Protein AF-A0A960XVI1-F1 (afdb_monomer)

Nearest PDB structures (foldseek):
  3t53-assembly1_A  TM=6.972E-01  e=8.123E-05  Escherichia coli K-12
  4dnt-assembly1_A  TM=6.996E-01  e=8.123E-05  Escherichia coli K-12
  4dop-assembly1_A  TM=6.952E-01  e=8.123E-05  Escherichia coli K-12
  3k07-assembly1_A  TM=7.022E-01  e=9.930E-05  Escherichia coli K-12
  4dnr-assembly1_A  TM=6.950E-01  e=2.536E-04  Escherichia coli K-12

Foldseek 3Di:
DVVQLVVLQDWDFPAWDQDPNDTHTDTDHSHPPDLVSQQQRFDDADPNDTDGCVNPDDGDDDDDDDPDFDDDPNHGDDDDDDDDDPPDDPVVVVVVVVVVVVVVVVVDDPPDDDDDD

Sequence (117 aa):
MEHSLGSVSENTTGGFLNKDSEEYLIRNIGAVESIADIENSMVAYHLGRPVLVKDIATVKLGPAVKRGDGSINAKDAVILAIHKQPNVNTVVLTERVNEAIAELEESVPEGMRLEKD

Mean predicted aligned error: 14.91 Å

pLDDT: mean 74.28, std 13.62, range [46.56, 90.38]

Structure (mmCIF, N/CA/C/O backbone):
data_AF-A0A960XVI1-F1
#
_entry.id   AF-A0A960XVI1-F1
#
loop_
_atom_site.group_PDB
_atom_site.id
_atom_site.type_symbol
_atom_site.label_atom_id
_atom_site.label_alt_id
_atom_site.label_comp_id
_atom_site.label_asym_id
_atom_site.label_entity_id
_atom_site.label_seq_id
_atom_site.pdbx_PDB_ins_code
_atom_site.Cartn_x
_atom_site.Cartn_y
_atom_site.Cartn_z
_atom_site.occupancy
_atom_site.B_iso_or_equiv
_atom_site.auth_seq_id
_atom_site.auth_comp_id
_atom_site.auth_asym_id
_atom_site.auth_atom_id
_atom_site.pdbx_PDB_model_num
ATOM 1 N N . MET A 1 1 ? 17.409 -11.020 -9.413 1.00 47.38 1 MET A N 1
ATOM 2 C CA . MET A 1 1 ? 16.195 -10.278 -9.816 1.00 47.38 1 MET A CA 1
ATOM 3 C C . MET A 1 1 ? 15.761 -9.299 -8.733 1.00 47.38 1 MET A C 1
ATOM 5 O O . MET A 1 1 ? 15.658 -8.129 -9.056 1.00 47.38 1 MET A O 1
ATOM 9 N N . GLU A 1 2 ? 15.611 -9.707 -7.463 1.00 49.28 2 GLU A N 1
ATOM 10 C CA . GLU A 1 2 ? 15.303 -8.771 -6.352 1.00 49.28 2 GLU A CA 1
ATOM 11 C C . GLU A 1 2 ? 16.257 -7.569 -6.272 1.00 49.28 2 GLU A C 1
ATOM 13 O O . GLU A 1 2 ? 15.810 -6.433 -6.169 1.00 49.28 2 GLU A O 1
ATOM 18 N N . HIS A 1 3 ? 17.567 -7.799 -6.413 1.00 48.03 3 HIS A N 1
ATOM 19 C CA . HIS A 1 3 ? 18.569 -6.730 -6.336 1.00 48.03 3 HIS A CA 1
ATOM 20 C C . HIS A 1 3 ? 18.449 -5.679 -7.461 1.00 48.03 3 HIS A C 1
ATOM 22 O O . HIS A 1 3 ? 18.816 -4.530 -7.264 1.00 48.03 3 HIS A O 1
ATOM 28 N N . SER A 1 4 ? 17.907 -6.057 -8.625 1.00 54.00 4 SER A N 1
ATOM 29 C CA . SER A 1 4 ? 17.735 -5.174 -9.791 1.00 54.00 4 SER A CA 1
ATOM 30 C C . SER A 1 4 ? 16.435 -4.363 -9.733 1.00 54.00 4 SER A C 1
ATOM 32 O O . SER A 1 4 ? 16.352 -3.286 -10.311 1.00 54.00 4 SER A O 1
ATOM 34 N N . LEU A 1 5 ? 15.415 -4.873 -9.033 1.00 56.09 5 LEU A N 1
ATOM 35 C CA . LEU A 1 5 ? 14.138 -4.178 -8.839 1.00 56.09 5 LEU A CA 1
ATOM 36 C C . LEU A 1 5 ? 14.233 -3.118 -7.733 1.00 56.09 5 LEU A C 1
ATOM 38 O O . LEU A 1 5 ? 13.586 -2.080 -7.829 1.00 56.09 5 LEU A O 1
ATOM 42 N N . GLY A 1 6 ? 15.076 -3.342 -6.718 1.00 57.44 6 GLY A N 1
ATOM 43 C CA . GLY A 1 6 ? 15.299 -2.378 -5.636 1.00 57.44 6 GLY A CA 1
ATOM 44 C C . GLY A 1 6 ? 15.845 -1.030 -6.119 1.00 57.44 6 GLY A C 1
ATOM 45 O O . GLY A 1 6 ? 15.364 0.007 -5.677 1.00 57.44 6 GLY A O 1
ATOM 46 N N . SER A 1 7 ? 16.772 -1.034 -7.084 1.00 55.50 7 SER A N 1
ATOM 47 C CA . SER A 1 7 ? 17.383 0.188 -7.639 1.00 55.50 7 SER A CA 1
ATOM 48 C C . SER A 1 7 ? 16.460 0.995 -8.557 1.00 55.50 7 SER A C 1
ATOM 50 O O . SER A 1 7 ? 16.732 2.155 -8.840 1.00 55.50 7 SER A O 1
ATOM 52 N N . VAL A 1 8 ? 15.382 0.385 -9.059 1.00 54.91 8 VAL A N 1
ATOM 53 C CA . VAL A 1 8 ? 14.359 1.080 -9.863 1.00 54.91 8 VAL A CA 1
ATOM 54 C C . VAL A 1 8 ? 13.454 1.913 -8.965 1.00 54.91 8 VAL A C 1
ATOM 56 O O . VAL A 1 8 ? 12.958 2.945 -9.402 1.00 54.91 8 VAL A O 1
ATOM 59 N N . SER A 1 9 ? 13.274 1.475 -7.713 1.00 48.38 9 SER A N 1
ATOM 60 C CA . SER A 1 9 ? 12.425 2.155 -6.740 1.00 48.38 9 SER A CA 1
ATOM 61 C C . SER A 1 9 ? 13.154 3.254 -5.934 1.00 48.38 9 SER A C 1
ATOM 63 O O . SER A 1 9 ? 12.630 3.741 -4.926 1.00 48.38 9 SER A O 1
ATOM 65 N N . GLU A 1 10 ? 14.391 3.601 -6.303 1.00 49.81 10 GLU A N 1
ATOM 66 C CA . GLU A 1 10 ? 15.273 4.435 -5.487 1.00 49.81 10 GLU A CA 1
ATOM 67 C C . GLU A 1 10 ? 15.260 5.892 -5.973 1.00 49.81 10 GLU A C 1
ATOM 69 O O . GLU A 1 10 ? 15.776 6.237 -7.037 1.00 49.81 10 GLU A O 1
ATOM 74 N N . ASN A 1 11 ? 14.655 6.780 -5.180 1.00 46.56 11 ASN A N 1
ATOM 75 C CA . ASN A 1 11 ? 14.715 8.217 -5.429 1.00 46.56 11 ASN A CA 1
ATOM 76 C C . ASN A 1 11 ? 16.125 8.725 -5.102 1.00 46.56 11 ASN A C 1
ATOM 78 O O . ASN A 1 11 ? 16.498 8.810 -3.933 1.00 46.56 11 ASN A O 1
ATOM 82 N N . THR A 1 12 ? 16.894 9.099 -6.124 1.00 53.75 12 THR A N 1
ATOM 83 C CA . THR A 1 12 ? 18.199 9.753 -5.950 1.00 53.75 12 THR A CA 1
ATOM 84 C C . THR A 1 12 ? 18.150 11.221 -6.378 1.00 53.75 12 THR A C 1
ATOM 86 O O . THR A 1 12 ? 17.447 11.606 -7.318 1.00 53.75 12 THR A O 1
ATOM 89 N N . THR A 1 13 ? 18.899 12.075 -5.682 1.00 50.62 13 THR A N 1
ATOM 90 C CA . THR A 1 13 ? 19.115 13.461 -6.111 1.00 50.62 13 THR A CA 1
ATOM 91 C C . THR A 1 13 ? 20.077 13.434 -7.295 1.00 50.62 13 THR A C 1
ATOM 93 O O . THR A 1 13 ? 21.244 13.088 -7.142 1.00 50.62 13 THR A O 1
ATOM 96 N N . GLY A 1 14 ? 19.601 13.811 -8.482 1.00 54.31 14 GLY A N 1
ATOM 97 C CA . GLY A 1 14 ? 20.389 13.857 -9.720 1.00 54.31 14 GLY A CA 1
ATOM 98 C C . GLY A 1 14 ? 21.378 15.028 -9.799 1.00 54.31 14 GLY A C 1
ATOM 99 O O . GLY A 1 14 ? 21.953 15.263 -10.857 1.00 54.31 14 GLY A O 1
ATOM 100 N N . GLY A 1 15 ? 21.576 15.762 -8.700 1.00 58.53 15 GLY A N 1
ATOM 101 C CA . GLY A 1 15 ? 22.428 16.947 -8.634 1.00 58.53 15 GLY A CA 1
ATOM 102 C C . GLY A 1 15 ? 21.765 18.176 -9.255 1.00 58.53 15 GLY A C 1
ATOM 103 O O . GLY A 1 15 ? 20.541 18.304 -9.263 1.00 58.53 15 GLY A O 1
ATOM 104 N N . PHE A 1 16 ? 22.579 19.096 -9.761 1.00 54.41 16 PHE A N 1
ATOM 105 C CA . PHE A 1 16 ? 22.124 20.319 -10.409 1.00 54.41 16 PHE A CA 1
ATOM 106 C C . PHE A 1 16 ? 22.838 20.525 -11.748 1.00 54.41 16 PHE A C 1
ATOM 108 O O . PHE A 1 16 ? 24.028 20.238 -11.882 1.00 54.41 16 PHE A O 1
ATOM 115 N N . LEU A 1 17 ? 22.110 21.025 -12.745 1.00 54.16 17 LEU A N 1
ATOM 116 C CA . LEU A 1 17 ? 22.659 21.458 -14.027 1.00 54.16 17 LEU A CA 1
ATOM 117 C C . LEU A 1 17 ? 22.759 22.980 -14.017 1.00 54.16 17 LEU A C 1
ATOM 119 O O . LEU A 1 17 ? 21.743 23.662 -13.926 1.00 54.16 17 LEU A O 1
ATOM 123 N N . ASN A 1 18 ? 23.976 23.505 -14.128 1.00 47.16 18 ASN A N 1
ATOM 124 C CA . ASN A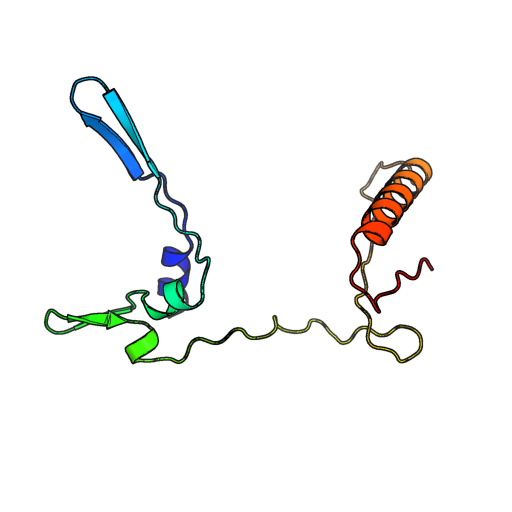 1 18 ? 24.195 24.940 -14.266 1.00 47.16 18 ASN A CA 1
ATOM 125 C C . ASN A 1 18 ? 24.195 25.296 -15.758 1.00 47.16 18 ASN A C 1
ATOM 127 O O . ASN A 1 18 ? 25.095 24.882 -16.496 1.00 47.16 18 ASN A O 1
ATOM 131 N N . LYS A 1 19 ? 23.173 26.024 -16.211 1.00 53.91 19 LYS A N 1
ATOM 132 C CA . LYS A 1 19 ? 23.077 26.518 -17.589 1.00 53.91 19 LYS A CA 1
ATOM 133 C C . LYS A 1 19 ? 22.680 27.989 -17.556 1.00 53.91 19 LYS A C 1
ATOM 135 O O . LYS A 1 19 ? 21.720 28.342 -16.889 1.00 53.91 19 LYS A O 1
ATOM 140 N N . ASP A 1 20 ? 23.442 28.830 -18.253 1.00 68.56 20 ASP A N 1
ATOM 141 C CA . ASP A 1 20 ? 23.177 30.271 -18.383 1.00 68.56 20 ASP A CA 1
ATOM 142 C C . ASP A 1 20 ? 22.986 31.004 -17.031 1.00 68.56 20 ASP A C 1
ATOM 144 O O . ASP A 1 20 ? 22.139 31.879 -16.897 1.00 68.56 20 ASP A O 1
ATOM 148 N N . SER A 1 21 ? 23.795 30.648 -16.021 1.00 67.69 21 SER A N 1
ATOM 149 C CA . SER A 1 21 ? 23.719 31.159 -14.635 1.00 67.69 21 SER A CA 1
ATOM 150 C C . SER A 1 21 ? 22.443 30.802 -13.860 1.00 67.69 21 SER A C 1
ATOM 152 O O . SER A 1 21 ? 22.217 31.346 -12.778 1.00 67.69 21 SER A O 1
ATOM 154 N N . GLU A 1 22 ? 21.654 29.849 -14.352 1.00 51.31 22 GLU A N 1
ATOM 155 C CA . GLU A 1 22 ? 20.530 29.261 -13.630 1.00 51.31 22 GLU A CA 1
ATOM 156 C C . GLU A 1 22 ? 20.845 27.815 -13.222 1.00 51.31 22 GLU A C 1
ATOM 158 O O . GLU A 1 22 ? 21.349 27.003 -14.007 1.00 51.31 22 GLU A O 1
ATOM 163 N N . GLU A 1 23 ? 20.554 27.496 -11.960 1.00 55.62 23 GLU A N 1
ATOM 164 C CA . GLU A 1 23 ? 20.761 26.173 -11.383 1.00 55.62 23 GLU A CA 1
ATOM 165 C C . GLU A 1 23 ? 19.462 25.362 -11.456 1.00 55.62 23 GLU A C 1
ATOM 167 O O . GLU A 1 23 ? 18.479 25.652 -10.773 1.00 55.62 23 GLU A O 1
ATOM 172 N N . TYR A 1 24 ? 19.458 24.329 -12.296 1.00 56.66 24 TYR A N 1
ATOM 173 C CA . TYR A 1 24 ? 18.321 23.431 -12.466 1.00 56.66 24 TYR A CA 1
ATOM 174 C C . TYR A 1 24 ? 18.518 22.184 -11.613 1.00 56.66 24 TYR A C 1
ATOM 176 O O . TYR A 1 24 ? 19.428 21.392 -11.860 1.00 56.66 24 TYR A O 1
ATOM 184 N N . LEU A 1 25 ? 17.651 21.987 -10.623 1.00 53.69 25 LEU A N 1
ATOM 185 C CA . LEU A 1 25 ? 17.695 20.816 -9.754 1.00 53.69 25 LEU A CA 1
ATOM 186 C C . LEU A 1 25 ? 17.197 19.580 -10.516 1.00 53.69 25 LEU A C 1
ATOM 188 O O . LEU A 1 25 ? 16.041 19.519 -10.938 1.00 53.69 25 LEU A O 1
ATOM 192 N N . ILE A 1 26 ? 18.065 18.585 -10.692 1.00 51.19 26 ILE A N 1
ATOM 193 C CA . ILE A 1 26 ? 17.717 17.326 -11.349 1.00 51.19 26 ILE A CA 1
ATOM 194 C C . ILE A 1 26 ? 17.246 16.351 -10.271 1.00 51.19 26 ILE A C 1
ATOM 196 O O . ILE A 1 26 ? 18.004 15.956 -9.385 1.00 51.19 26 ILE A O 1
ATOM 200 N N . ARG A 1 27 ? 15.983 15.930 -10.354 1.00 52.69 27 ARG A N 1
ATOM 201 C CA . ARG A 1 27 ? 15.404 14.899 -9.485 1.00 52.69 27 ARG A CA 1
ATOM 202 C C . ARG A 1 27 ? 15.215 13.612 -10.279 1.00 52.69 27 ARG A C 1
ATOM 204 O O . ARG A 1 27 ? 14.502 13.626 -11.279 1.00 52.69 27 ARG A O 1
ATOM 211 N N . ASN A 1 28 ? 15.816 12.513 -9.825 1.00 48.09 28 ASN A N 1
ATOM 212 C CA . ASN A 1 28 ? 15.497 11.195 -10.359 1.00 48.09 28 ASN A CA 1
ATOM 213 C C . ASN A 1 28 ? 14.200 10.712 -9.691 1.00 48.09 28 ASN A C 1
ATOM 215 O O . ASN A 1 28 ? 14.132 10.633 -8.464 1.00 48.09 28 ASN A O 1
ATOM 219 N N . ILE A 1 29 ? 13.159 10.472 -10.490 1.00 57.88 29 ILE A N 1
ATOM 220 C CA . ILE A 1 29 ? 11.903 9.886 -10.016 1.00 57.88 29 ILE A CA 1
ATOM 221 C C . ILE A 1 29 ? 12.089 8.374 -10.096 1.00 57.88 29 ILE A C 1
ATOM 223 O O . ILE A 1 29 ? 11.964 7.783 -11.163 1.00 57.88 29 ILE A O 1
ATOM 227 N N . GLY A 1 30 ? 12.428 7.772 -8.962 1.00 55.72 30 GLY A N 1
ATOM 228 C CA . GLY A 1 30 ? 12.517 6.328 -8.792 1.00 55.72 30 GLY A CA 1
ATOM 229 C C . GLY A 1 30 ? 11.235 5.745 -8.208 1.00 55.72 30 GLY A C 1
ATOM 230 O O . GLY A 1 30 ? 11.280 4.687 -7.618 1.00 55.72 30 GLY A O 1
ATOM 231 N N . ALA A 1 31 ? 10.086 6.419 -8.257 1.00 58.97 31 ALA A N 1
ATOM 232 C CA . ALA A 1 31 ? 8.839 5.795 -7.826 1.00 58.97 31 ALA A CA 1
ATOM 233 C C . ALA A 1 31 ? 8.258 4.989 -8.991 1.00 58.97 31 ALA A C 1
ATOM 235 O O . ALA A 1 31 ? 7.949 5.542 -10.042 1.00 58.97 31 ALA A O 1
ATOM 236 N N . VAL A 1 32 ? 8.108 3.679 -8.805 1.00 66.19 32 VAL A N 1
ATOM 237 C CA . VAL A 1 32 ? 7.298 2.850 -9.700 1.00 66.19 32 VAL A CA 1
ATOM 238 C C . VAL A 1 32 ? 5.834 3.186 -9.427 1.00 66.19 32 VAL A C 1
ATOM 240 O O . VAL A 1 32 ? 5.300 2.809 -8.384 1.00 66.19 32 VAL A O 1
ATOM 243 N N . GLU A 1 33 ? 5.189 3.903 -10.343 1.00 71.94 33 GLU A N 1
ATOM 244 C CA . GLU A 1 33 ? 3.794 4.341 -10.191 1.00 71.94 33 GLU A CA 1
ATOM 245 C C . GLU A 1 33 ? 2.821 3.430 -10.949 1.00 71.94 33 GLU A C 1
ATOM 247 O O . GLU A 1 33 ? 1.623 3.402 -10.658 1.00 71.94 33 GLU A O 1
ATOM 252 N N . SER A 1 34 ? 3.328 2.643 -11.903 1.00 79.69 34 SER A N 1
ATOM 253 C CA . SER A 1 34 ? 2.512 1.790 -12.758 1.00 79.69 34 SER A CA 1
ATOM 254 C C . SER A 1 34 ? 3.141 0.423 -13.047 1.00 79.69 34 SER A C 1
ATOM 256 O O . SER A 1 34 ? 4.350 0.212 -12.954 1.00 79.69 34 SER A O 1
ATOM 258 N N . ILE A 1 35 ? 2.296 -0.525 -13.468 1.00 81.69 35 ILE A N 1
ATOM 259 C CA . ILE A 1 35 ? 2.741 -1.828 -13.993 1.00 81.69 35 ILE A CA 1
ATOM 260 C C . ILE A 1 35 ? 3.695 -1.635 -15.180 1.00 81.69 35 ILE A C 1
ATOM 262 O O . ILE A 1 35 ? 4.692 -2.348 -15.283 1.00 81.69 35 ILE A O 1
ATOM 266 N N . ALA A 1 36 ? 3.415 -0.652 -16.041 1.00 83.06 36 ALA A N 1
ATOM 267 C CA . ALA A 1 36 ? 4.211 -0.377 -17.229 1.00 83.06 36 ALA A CA 1
ATOM 268 C C . ALA A 1 36 ? 5.653 0.027 -16.879 1.00 83.06 36 ALA A C 1
ATOM 270 O O . ALA A 1 36 ? 6.577 -0.320 -17.617 1.00 83.06 36 ALA A O 1
ATOM 271 N N . ASP A 1 37 ? 5.865 0.702 -15.748 1.00 80.88 37 ASP A N 1
ATOM 272 C CA . ASP A 1 37 ? 7.207 1.084 -15.291 1.00 80.88 37 ASP A CA 1
ATOM 273 C C . ASP A 1 37 ? 8.033 -0.149 -14.909 1.00 80.88 37 ASP A C 1
ATOM 275 O O . ASP A 1 37 ? 9.213 -0.247 -15.245 1.00 80.88 37 ASP A O 1
ATOM 279 N N . ILE A 1 38 ? 7.395 -1.142 -14.280 1.00 81.62 38 ILE A N 1
ATOM 280 C CA . ILE A 1 38 ? 8.034 -2.427 -13.968 1.00 81.62 38 ILE A CA 1
ATOM 281 C C . ILE A 1 38 ? 8.304 -3.205 -15.255 1.00 81.62 38 ILE A C 1
ATOM 283 O O . ILE A 1 38 ? 9.406 -3.709 -15.446 1.00 81.62 38 ILE A O 1
ATOM 287 N N . GLU A 1 39 ? 7.322 -3.297 -16.153 1.00 84.62 39 GLU A N 1
ATOM 288 C CA . GLU A 1 39 ? 7.434 -4.043 -17.413 1.00 84.62 39 GLU A CA 1
ATOM 289 C C . GLU A 1 39 ? 8.561 -3.528 -18.313 1.00 84.62 39 GLU A C 1
ATOM 291 O O . GLU A 1 39 ? 9.257 -4.323 -18.953 1.00 84.62 39 GLU A O 1
ATOM 296 N N . ASN A 1 40 ? 8.747 -2.208 -18.352 1.00 84.94 40 ASN A N 1
ATOM 297 C CA . ASN A 1 40 ? 9.790 -1.549 -19.135 1.00 84.94 40 ASN A CA 1
ATOM 298 C C . ASN A 1 40 ? 11.100 -1.355 -18.360 1.00 84.94 40 ASN A C 1
ATOM 300 O O . ASN A 1 40 ? 12.030 -0.736 -18.879 1.00 84.94 40 ASN A O 1
ATOM 304 N N . SER A 1 41 ? 11.204 -1.903 -17.150 1.00 81.31 41 SER A N 1
ATOM 305 C CA . SER A 1 41 ? 12.448 -1.886 -16.394 1.00 81.31 41 SER A CA 1
ATOM 306 C C . SER A 1 41 ? 13.500 -2.788 -17.046 1.00 81.31 41 SER A C 1
ATOM 308 O O . SER A 1 41 ? 13.207 -3.901 -17.493 1.00 81.31 41 SER A O 1
ATOM 310 N N . MET A 1 42 ? 14.738 -2.299 -17.121 1.00 80.19 42 MET A N 1
ATOM 311 C CA . MET A 1 42 ? 15.854 -3.018 -17.731 1.00 80.19 42 MET A CA 1
ATOM 312 C C . MET A 1 42 ? 16.453 -4.025 -16.748 1.00 80.19 42 MET A C 1
ATOM 314 O O . MET A 1 42 ? 16.863 -3.671 -15.646 1.00 80.19 42 MET A O 1
ATOM 318 N N . VAL A 1 43 ? 16.567 -5.278 -17.183 1.00 80.69 43 VAL A N 1
ATOM 319 C CA . VAL A 1 43 ? 17.152 -6.369 -16.389 1.00 80.69 43 VAL A CA 1
ATOM 320 C C . VAL A 1 43 ? 18.614 -6.595 -16.759 1.00 80.69 43 VAL A C 1
ATOM 322 O O . VAL A 1 43 ? 19.448 -6.842 -15.889 1.00 80.69 43 VAL A O 1
ATOM 325 N N . ALA A 1 44 ? 18.934 -6.531 -18.052 1.00 76.44 44 ALA A N 1
ATOM 326 C CA . ALA A 1 44 ? 20.280 -6.761 -18.563 1.00 76.44 44 ALA A CA 1
ATOM 327 C C . ALA A 1 44 ? 20.457 -6.150 -19.956 1.00 76.44 44 ALA A C 1
ATOM 329 O O . ALA A 1 44 ? 19.489 -5.810 -20.634 1.00 76.44 44 ALA A O 1
ATOM 330 N N . TYR A 1 45 ? 21.704 -6.069 -20.412 1.00 80.56 45 TYR A N 1
ATOM 331 C CA . TYR A 1 45 ? 22.041 -5.738 -21.792 1.00 80.56 45 TYR A CA 1
ATOM 332 C C . TYR A 1 45 ? 22.607 -6.985 -22.471 1.00 80.56 45 TYR A C 1
ATOM 334 O O . TYR A 1 45 ? 23.581 -7.565 -21.988 1.00 80.56 45 TYR A O 1
ATOM 342 N N . HIS A 1 46 ? 22.008 -7.411 -23.581 1.00 78.75 46 HIS A N 1
ATOM 343 C CA . HIS A 1 46 ? 22.458 -8.578 -24.335 1.00 78.75 46 HIS A C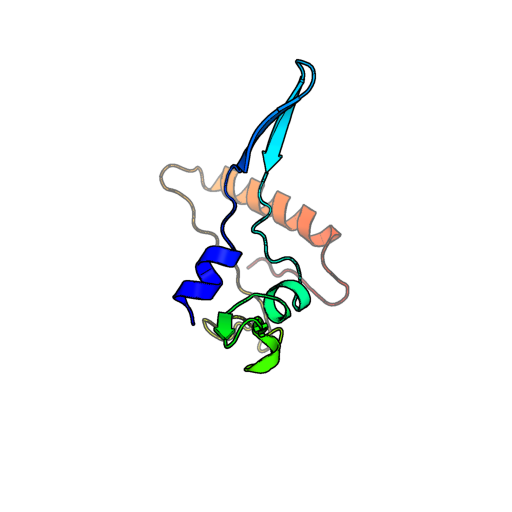A 1
ATOM 344 C C . HIS A 1 46 ? 22.651 -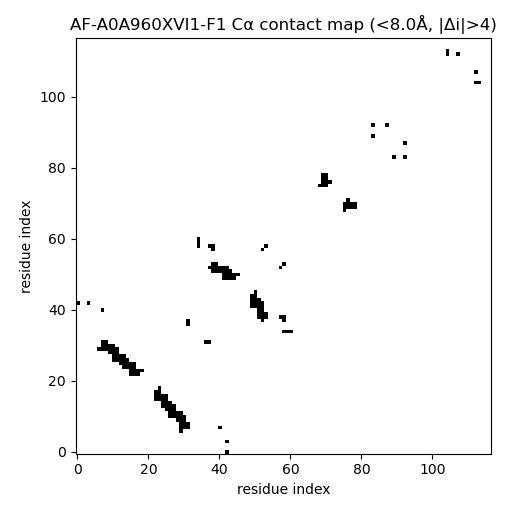8.213 -25.807 1.00 78.75 46 HIS A C 1
ATOM 346 O O . HIS A 1 46 ? 21.718 -7.779 -26.475 1.00 78.75 46 HIS A O 1
ATOM 352 N N . LEU A 1 47 ? 23.877 -8.377 -26.316 1.00 78.06 47 LEU A N 1
ATOM 353 C CA . LEU A 1 47 ? 24.229 -8.142 -27.726 1.00 78.06 47 LEU A CA 1
ATOM 354 C C . LEU A 1 47 ? 23.769 -6.773 -28.269 1.00 78.06 47 LEU A C 1
ATOM 356 O O . LEU A 1 47 ? 23.250 -6.668 -29.378 1.00 78.06 47 LEU A O 1
ATOM 360 N N . GLY A 1 48 ? 23.936 -5.714 -27.475 1.00 82.75 48 GLY A N 1
ATOM 361 C CA . GLY A 1 48 ? 23.550 -4.361 -27.883 1.00 82.75 48 GLY A CA 1
ATOM 362 C C . GLY A 1 48 ? 22.052 -4.058 -27.763 1.00 82.75 48 GLY A C 1
ATOM 363 O O . GLY A 1 48 ? 21.620 -2.991 -28.189 1.00 82.75 48 GLY A O 1
ATOM 364 N N . ARG A 1 49 ? 21.253 -4.976 -27.206 1.00 82.00 49 ARG A N 1
ATOM 365 C CA . ARG A 1 49 ? 19.820 -4.788 -26.968 1.00 82.00 49 ARG A CA 1
ATOM 366 C C . ARG A 1 49 ? 19.513 -4.854 -25.470 1.00 82.00 49 ARG A C 1
ATOM 368 O O . ARG A 1 49 ? 19.978 -5.783 -24.803 1.00 82.00 49 ARG A O 1
ATOM 375 N N . PRO A 1 50 ? 18.739 -3.901 -24.928 1.00 83.69 50 PRO A N 1
ATOM 376 C CA . PRO A 1 50 ? 18.242 -4.013 -23.566 1.00 83.69 50 PRO A CA 1
ATOM 377 C C . PRO A 1 50 ? 17.228 -5.157 -23.477 1.00 83.69 50 PRO A C 1
ATOM 379 O O . PRO A 1 50 ? 16.371 -5.295 -24.347 1.00 83.69 50 PRO A O 1
ATOM 382 N N . VAL A 1 51 ? 17.344 -5.961 -22.424 1.00 83.25 51 VAL A N 1
ATOM 383 C CA . VAL A 1 51 ? 16.367 -6.980 -22.033 1.00 83.25 51 VAL A CA 1
ATOM 384 C C . VAL A 1 51 ? 15.516 -6.388 -20.919 1.00 83.25 51 VAL A C 1
ATOM 386 O O . VAL A 1 51 ? 16.051 -5.979 -19.882 1.00 83.25 51 VAL A O 1
ATOM 389 N N . LEU A 1 52 ? 14.209 -6.322 -21.145 1.00 86.50 52 LEU A N 1
ATOM 390 C CA . LEU A 1 52 ? 13.233 -5.731 -20.234 1.00 86.50 52 LEU A CA 1
ATOM 391 C C . LEU A 1 52 ? 12.541 -6.812 -19.395 1.00 86.50 52 LEU A C 1
ATOM 393 O O . LEU A 1 52 ? 12.521 -7.984 -19.773 1.00 86.50 52 LEU A O 1
ATOM 397 N N . VAL A 1 53 ? 11.937 -6.435 -18.265 1.00 85.88 53 VAL A N 1
ATOM 398 C CA . VAL A 1 53 ? 11.185 -7.381 -17.415 1.00 85.88 53 VAL A CA 1
ATOM 399 C C . VAL A 1 53 ? 10.088 -8.086 -18.214 1.00 85.88 53 VAL A C 1
ATOM 401 O O . VAL A 1 53 ? 9.953 -9.303 -18.105 1.00 85.88 53 VAL A O 1
ATOM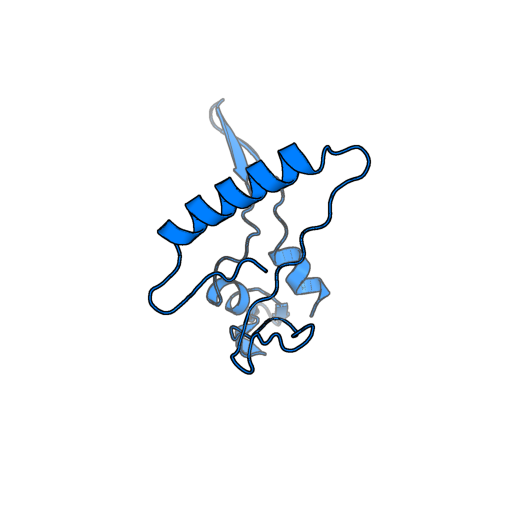 404 N N . LYS A 1 54 ? 9.359 -7.361 -19.073 1.00 87.88 54 LYS A N 1
ATOM 405 C CA . LYS A 1 54 ? 8.306 -7.938 -19.930 1.00 87.88 54 LYS A CA 1
ATOM 406 C C . LYS A 1 54 ? 8.799 -9.002 -20.915 1.00 87.88 54 LYS A C 1
ATOM 408 O O . LYS A 1 54 ? 8.006 -9.830 -21.352 1.00 87.88 54 LYS A O 1
ATOM 413 N N . ASP A 1 55 ? 10.088 -8.991 -21.259 1.00 85.25 55 ASP A N 1
ATOM 414 C CA . ASP A 1 55 ? 10.666 -9.973 -22.181 1.00 85.25 55 ASP A CA 1
ATOM 415 C C . ASP A 1 55 ? 10.867 -11.338 -21.500 1.00 85.25 55 ASP A C 1
ATOM 417 O O . ASP A 1 55 ? 11.021 -12.352 -22.181 1.00 85.25 55 ASP A O 1
ATOM 421 N N . ILE A 1 56 ? 10.872 -11.379 -20.159 1.00 85.00 56 ILE A N 1
ATOM 422 C CA . ILE A 1 56 ? 11.196 -12.578 -19.368 1.00 85.00 56 ILE A CA 1
ATOM 423 C C . ILE A 1 56 ? 10.176 -12.911 -18.267 1.00 85.00 56 ILE A C 1
ATOM 425 O O . ILE A 1 56 ? 10.278 -13.970 -17.648 1.00 85.00 56 ILE A O 1
ATOM 429 N N . ALA A 1 57 ? 9.212 -12.032 -17.991 1.00 83.88 57 ALA A N 1
ATOM 430 C CA . ALA A 1 57 ? 8.240 -12.190 -16.916 1.00 83.88 57 ALA A CA 1
ATOM 431 C C . ALA A 1 57 ? 6.912 -11.490 -17.236 1.00 83.88 57 ALA A C 1
ATOM 433 O O . ALA A 1 57 ? 6.849 -10.537 -18.007 1.00 83.88 57 ALA A O 1
ATOM 434 N N . THR A 1 58 ? 5.834 -11.947 -16.594 1.00 86.38 58 THR A N 1
ATOM 435 C CA . THR A 1 58 ? 4.536 -11.262 -16.614 1.00 86.38 58 THR A CA 1
ATOM 436 C C . THR A 1 58 ? 4.358 -10.475 -15.324 1.00 86.38 58 THR A C 1
ATOM 438 O O . THR A 1 58 ? 4.368 -11.062 -14.241 1.00 86.38 58 THR A O 1
ATOM 441 N N . VAL A 1 59 ? 4.152 -9.164 -15.433 1.00 83.44 59 VAL A N 1
ATOM 442 C CA . VAL A 1 59 ? 3.877 -8.304 -14.279 1.00 83.44 59 VAL A CA 1
ATOM 443 C C . VAL A 1 59 ? 2.372 -8.277 -14.031 1.00 83.44 59 VAL A C 1
ATOM 445 O O . VAL A 1 59 ? 1.578 -8.066 -14.944 1.00 83.44 59 VAL A O 1
ATOM 448 N N . LYS A 1 60 ? 1.959 -8.532 -12.790 1.00 82.38 60 LYS A N 1
ATOM 449 C CA . LYS A 1 60 ? 0.553 -8.481 -12.379 1.00 82.38 60 LYS A CA 1
ATOM 450 C C . LYS A 1 60 ? 0.446 -7.815 -11.018 1.00 82.38 60 LYS A C 1
ATOM 452 O O . LYS A 1 60 ? 1.287 -8.044 -10.152 1.00 82.38 60 LYS A O 1
ATOM 457 N N . LEU A 1 61 ? -0.627 -7.055 -10.819 1.00 79.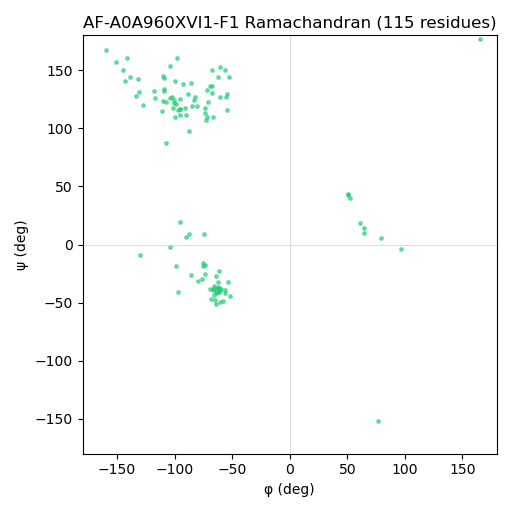88 61 LEU A N 1
ATOM 458 C CA . LEU A 1 61 ? -1.052 -6.649 -9.484 1.00 79.88 61 LEU A CA 1
ATOM 459 C C . LEU A 1 61 ? -1.508 -7.898 -8.727 1.00 79.88 61 LEU A C 1
ATOM 461 O O . LEU A 1 61 ? -2.521 -8.512 -9.064 1.00 79.88 61 LEU A O 1
ATOM 465 N N . GLY A 1 62 ? -0.710 -8.296 -7.743 1.00 74.75 62 GLY A N 1
ATOM 466 C CA . GLY A 1 62 ? -1.037 -9.364 -6.809 1.00 74.75 62 GLY A CA 1
ATOM 467 C C . GLY A 1 62 ? -1.447 -8.789 -5.454 1.00 74.75 62 GLY A C 1
ATOM 468 O O . GLY A 1 62 ? -1.002 -7.695 -5.097 1.00 74.75 62 GLY A O 1
ATOM 469 N N . PRO A 1 63 ? -2.270 -9.508 -4.673 1.00 69.31 63 PRO A N 1
ATOM 470 C CA . PRO A 1 63 ? -2.496 -9.137 -3.286 1.00 69.31 63 PRO A CA 1
ATOM 471 C C . PRO A 1 63 ? -1.174 -9.218 -2.514 1.00 69.31 63 PRO A C 1
ATOM 473 O O . PRO A 1 63 ? -0.359 -10.115 -2.748 1.00 69.31 63 PRO A O 1
ATOM 476 N N . ALA A 1 64 ? -0.977 -8.305 -1.563 1.00 68.69 64 ALA A N 1
ATOM 477 C CA . ALA A 1 64 ? 0.087 -8.460 -0.580 1.00 68.69 64 ALA A CA 1
ATOM 478 C C . ALA A 1 64 ? -0.082 -9.799 0.154 1.00 68.69 64 ALA A C 1
ATOM 480 O O . ALA A 1 64 ? -1.203 -10.291 0.323 1.00 68.69 64 ALA A O 1
ATOM 481 N N . VAL A 1 65 ? 1.030 -10.387 0.602 1.00 65.44 65 VAL A N 1
ATOM 482 C CA . VAL A 1 65 ? 0.997 -11.626 1.386 1.00 65.44 65 VAL A CA 1
ATOM 483 C C . VAL A 1 65 ? 0.071 -11.418 2.587 1.00 65.44 65 VAL A C 1
ATOM 485 O O . VAL A 1 65 ? 0.333 -10.571 3.445 1.00 65.44 65 VAL A O 1
ATOM 488 N N . LYS A 1 66 ? -1.039 -12.165 2.629 1.00 61.84 66 LYS A N 1
ATOM 489 C CA . LYS A 1 66 ? -2.007 -12.084 3.725 1.00 61.84 66 LYS A CA 1
ATOM 490 C C . LYS A 1 66 ? -1.304 -12.450 5.033 1.00 61.84 66 LYS A C 1
ATOM 492 O O . LYS A 1 66 ? -0.710 -13.519 5.133 1.00 61.84 66 LYS A O 1
ATOM 497 N N . ARG A 1 67 ? -1.409 -11.590 6.052 1.00 65.12 67 ARG A N 1
ATOM 498 C CA . ARG A 1 67 ? -0.983 -11.936 7.424 1.00 65.12 67 ARG A CA 1
ATOM 499 C C . ARG A 1 67 ? -1.973 -12.872 8.134 1.00 65.12 67 ARG A C 1
ATOM 501 O O . ARG A 1 67 ? -1.610 -13.485 9.129 1.00 65.12 67 ARG A O 1
ATOM 508 N N . GLY A 1 68 ? -3.191 -12.987 7.611 1.00 70.25 68 GLY A N 1
ATOM 509 C CA . GLY A 1 68 ? -4.287 -13.816 8.107 1.00 70.25 68 GLY A CA 1
ATOM 510 C C . GLY A 1 68 ? -5.600 -13.381 7.455 1.00 70.25 68 GLY A C 1
ATOM 511 O O . GLY A 1 68 ? -5.611 -12.406 6.697 1.00 70.25 68 GLY A O 1
ATOM 512 N N . ASP A 1 69 ? -6.688 -14.088 7.749 1.00 75.12 69 ASP A N 1
ATOM 513 C CA . ASP A 1 69 ? -8.039 -13.639 7.408 1.00 75.12 69 ASP A CA 1
ATOM 514 C C . ASP A 1 69 ? -8.634 -12.862 8.593 1.00 75.12 69 ASP A C 1
ATOM 516 O O . ASP A 1 69 ? -8.439 -13.224 9.755 1.00 75.12 69 ASP A O 1
ATOM 520 N N . GLY A 1 70 ? -9.319 -11.759 8.293 1.00 78.62 70 GLY A N 1
ATOM 521 C CA . GLY A 1 70 ? -10.050 -10.956 9.267 1.00 78.62 70 GLY A CA 1
ATOM 522 C C . GLY A 1 70 ? -11.544 -11.119 9.040 1.00 78.62 70 GLY A C 1
ATOM 523 O O . GLY A 1 70 ? -12.015 -11.018 7.908 1.00 78.62 70 GLY A O 1
ATOM 524 N N . SER A 1 71 ? -12.295 -11.376 10.108 1.00 80.44 71 SER A N 1
ATOM 525 C CA . SER A 1 71 ? -13.752 -11.446 10.030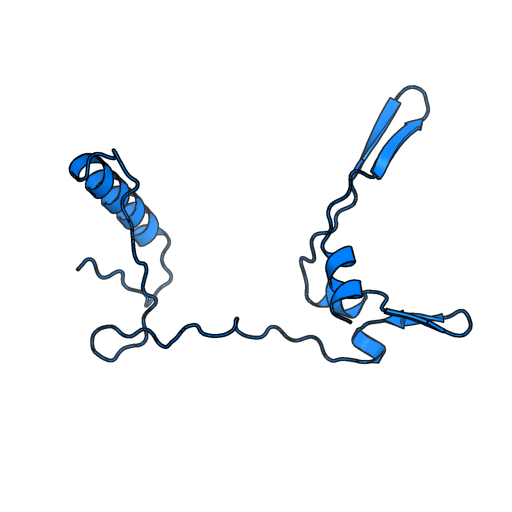 1.00 80.44 71 SER A CA 1
ATOM 526 C C . SER A 1 71 ? -14.408 -10.875 11.275 1.00 80.44 71 SER A C 1
ATOM 528 O O . SER A 1 71 ? -13.960 -11.163 12.386 1.00 80.44 71 SER A O 1
ATOM 530 N N . ILE A 1 72 ? -15.509 -10.152 11.087 1.00 79.75 72 ILE A N 1
ATOM 531 C CA . ILE A 1 72 ? -16.429 -9.738 12.152 1.00 79.75 72 ILE A CA 1
ATOM 532 C C . ILE A 1 72 ? -17.771 -10.404 11.859 1.00 79.75 72 ILE A C 1
ATOM 534 O O . ILE A 1 72 ? -18.293 -10.296 10.751 1.00 79.75 72 ILE A O 1
ATOM 538 N N . ASN A 1 73 ? -18.329 -11.130 12.832 1.00 81.81 73 ASN A N 1
ATOM 539 C CA . ASN A 1 73 ? -19.607 -11.843 12.684 1.00 81.81 73 ASN A CA 1
ATOM 540 C C . ASN A 1 73 ? -19.684 -12.731 11.421 1.00 81.81 73 ASN A C 1
ATOM 542 O O . ASN A 1 73 ? -20.690 -12.732 10.713 1.00 81.81 73 ASN A O 1
ATOM 546 N N . ALA A 1 74 ? -18.603 -13.471 11.137 1.00 82.75 74 ALA A N 1
ATOM 547 C CA . ALA A 1 74 ? -18.451 -14.349 9.969 1.00 82.75 74 ALA A CA 1
ATOM 548 C C . ALA A 1 74 ? -18.535 -13.645 8.596 1.00 82.75 74 ALA A C 1
ATOM 550 O O . ALA A 1 74 ? -18.743 -14.303 7.577 1.00 82.75 74 ALA A O 1
ATOM 551 N N . LYS A 1 75 ? -18.354 -12.320 8.560 1.00 80.44 75 LYS A N 1
ATOM 552 C CA . LYS A 1 75 ? -18.205 -11.532 7.332 1.00 80.44 75 LYS A CA 1
ATOM 553 C C . LYS A 1 75 ? -16.774 -11.034 7.206 1.00 80.44 75 LYS A C 1
ATOM 555 O O . LYS A 1 75 ? -16.171 -10.671 8.216 1.00 80.44 75 LYS A O 1
ATOM 560 N N . ASP A 1 76 ? -16.266 -10.999 5.978 1.00 81.25 76 ASP A N 1
ATOM 561 C CA . ASP A 1 76 ? -14.931 -10.487 5.669 1.00 81.25 76 ASP A CA 1
ATOM 562 C C . ASP A 1 76 ? -14.763 -9.064 6.212 1.00 81.25 76 ASP A C 1
ATOM 564 O O . ASP A 1 76 ? -15.611 -8.195 5.992 1.00 81.25 76 ASP A O 1
ATOM 568 N N . ALA A 1 77 ? -13.673 -8.834 6.941 1.00 81.25 77 ALA A N 1
ATOM 569 C CA . ALA A 1 77 ? -13.405 -7.563 7.596 1.00 81.25 77 ALA A CA 1
ATOM 570 C C . ALA A 1 77 ? -11.909 -7.234 7.601 1.00 81.25 77 ALA A C 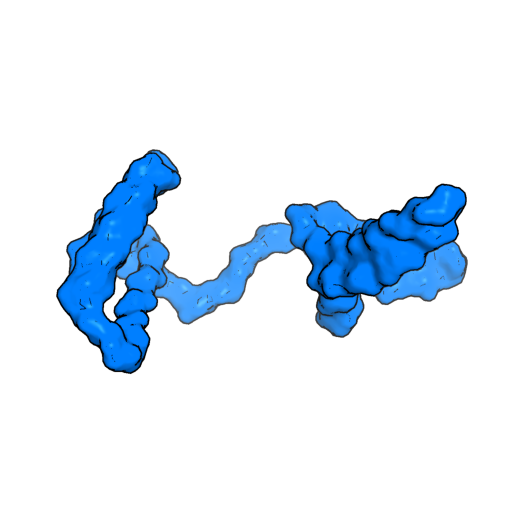1
ATOM 572 O O . ALA A 1 77 ? -11.044 -8.109 7.677 1.00 81.25 77 ALA A O 1
ATOM 573 N N . VAL A 1 78 ? -11.605 -5.938 7.582 1.00 81.81 78 VAL A N 1
ATOM 574 C CA . VAL A 1 78 ? -10.259 -5.421 7.839 1.00 81.81 78 VAL A CA 1
ATOM 575 C C . VAL A 1 78 ? -10.177 -5.044 9.314 1.00 81.81 78 VAL A C 1
ATOM 577 O O . VAL A 1 78 ? -10.998 -4.274 9.800 1.00 81.81 78 VAL A O 1
ATOM 580 N N . ILE A 1 79 ? -9.189 -5.588 10.028 1.00 81.75 79 ILE A N 1
ATOM 581 C CA . ILE A 1 79 ? -8.996 -5.339 11.462 1.00 81.75 79 ILE A CA 1
ATOM 582 C C . ILE A 1 79 ? -7.888 -4.302 11.644 1.00 81.75 79 ILE A C 1
ATOM 584 O O . ILE A 1 79 ? -6.761 -4.506 11.187 1.00 81.75 79 ILE A O 1
ATOM 588 N N . LEU A 1 80 ? -8.195 -3.216 12.355 1.00 82.12 80 LEU A N 1
ATOM 589 C CA . LEU A 1 80 ? -7.228 -2.197 12.753 1.00 82.12 80 LEU A CA 1
ATOM 590 C C . LEU A 1 80 ? -7.022 -2.247 14.271 1.00 82.12 80 LEU A C 1
ATOM 592 O O . LEU A 1 80 ? -7.931 -1.949 15.036 1.00 82.12 80 LEU A O 1
ATOM 596 N N . ALA A 1 81 ? -5.815 -2.606 14.709 1.00 82.44 81 ALA A N 1
ATOM 597 C CA . ALA A 1 81 ? -5.447 -2.594 16.123 1.00 82.44 81 ALA A CA 1
ATOM 598 C C . ALA A 1 81 ? -4.735 -1.280 16.476 1.00 82.44 81 ALA A C 1
ATOM 600 O O . ALA A 1 81 ? -3.644 -1.001 15.972 1.00 82.44 81 ALA A O 1
ATOM 601 N N . ILE A 1 82 ? -5.339 -0.477 17.355 1.00 83.25 82 ILE A N 1
ATOM 602 C CA . ILE A 1 82 ? -4.761 0.788 17.820 1.00 83.25 82 ILE A CA 1
ATOM 603 C C . ILE A 1 82 ? -4.031 0.545 19.138 1.00 83.25 82 ILE A C 1
ATOM 605 O O . ILE A 1 82 ? -4.630 0.202 20.155 1.00 83.25 82 ILE A O 1
ATOM 609 N N . HIS A 1 83 ? -2.718 0.762 19.131 1.00 84.75 83 HIS A N 1
ATOM 610 C CA . HIS A 1 83 ? -1.893 0.668 20.329 1.00 84.75 83 HIS A CA 1
ATOM 611 C C . HIS A 1 83 ? -1.532 2.058 20.844 1.00 84.75 83 HIS A C 1
ATOM 613 O O . HIS A 1 83 ? -0.956 2.882 20.130 1.00 84.75 83 HIS A O 1
ATOM 619 N N . LYS A 1 84 ? -1.834 2.308 22.119 1.00 88.62 84 LYS A N 1
ATOM 620 C CA . LYS A 1 84 ? -1.425 3.535 22.801 1.00 88.62 84 LYS A CA 1
ATOM 621 C C . LYS A 1 84 ? 0.098 3.561 22.970 1.00 88.62 84 LYS A C 1
ATOM 623 O O . LYS A 1 84 ? 0.676 2.619 23.506 1.00 88.62 84 LYS A O 1
ATOM 628 N N . GLN A 1 85 ? 0.734 4.666 22.587 1.00 84.88 85 GLN A N 1
ATOM 629 C CA . GLN A 1 85 ? 2.149 4.901 22.888 1.00 84.88 85 GLN A CA 1
ATOM 630 C C . GLN A 1 85 ? 2.373 5.106 24.404 1.00 84.88 85 GLN A C 1
ATOM 632 O O . GLN A 1 85 ? 1.480 5.614 25.097 1.00 84.88 85 GLN A O 1
ATOM 637 N N . PRO A 1 86 ? 3.551 4.747 24.954 1.00 84.00 86 PRO A N 1
ATOM 638 C CA . PRO A 1 86 ? 3.885 5.039 26.347 1.00 84.00 86 PRO A CA 1
ATOM 639 C C . PRO A 1 86 ? 3.692 6.528 26.677 1.00 84.00 86 PRO A C 1
ATOM 641 O O . PRO A 1 86 ? 3.949 7.391 25.845 1.00 84.00 86 PRO A O 1
ATOM 644 N N . ASN A 1 87 ? 3.242 6.832 27.897 1.00 83.94 87 ASN A N 1
ATOM 645 C CA . ASN A 1 87 ? 3.004 8.198 28.398 1.00 83.94 87 ASN A CA 1
ATOM 646 C C . ASN A 1 87 ? 1.896 9.012 27.693 1.00 83.94 87 ASN A C 1
ATOM 648 O O . ASN A 1 87 ? 1.736 10.194 27.990 1.00 83.94 87 ASN A O 1
ATOM 652 N N . VAL A 1 88 ? 1.085 8.408 26.817 1.00 86.88 88 VAL A N 1
ATOM 653 C CA . VAL A 1 88 ? -0.087 9.081 26.225 1.00 86.88 88 VAL A CA 1
ATOM 654 C C . VAL A 1 88 ? -1.311 8.957 27.139 1.00 86.88 88 VAL A C 1
ATOM 656 O O . VAL A 1 88 ? -1.566 7.893 27.717 1.00 86.88 88 VAL A O 1
ATOM 659 N N . ASN A 1 89 ? -2.088 10.038 27.264 1.00 87.12 89 ASN A N 1
ATOM 660 C CA . ASN A 1 89 ? -3.372 10.028 27.963 1.00 87.12 89 ASN A CA 1
ATOM 661 C C . ASN A 1 89 ? -4.406 9.245 27.139 1.00 87.12 89 ASN A C 1
ATOM 663 O O . ASN A 1 89 ? -4.661 9.570 25.983 1.00 87.12 89 ASN A O 1
ATOM 667 N N . THR A 1 90 ? -4.991 8.212 27.743 1.00 86.62 90 THR A N 1
ATOM 668 C CA . THR A 1 90 ? -5.950 7.334 27.066 1.00 86.62 90 THR A CA 1
ATOM 669 C C . THR A 1 90 ? -7.230 8.069 26.662 1.00 86.62 90 THR A C 1
ATOM 671 O O . THR A 1 90 ? -7.719 7.821 25.572 1.00 86.62 90 THR A O 1
ATOM 674 N N . VAL A 1 91 ? -7.738 9.000 27.479 1.00 88.38 91 VAL A N 1
ATOM 675 C CA . VAL A 1 91 ? -8.981 9.743 27.187 1.00 88.38 91 VAL A CA 1
ATOM 676 C C . VAL A 1 91 ? -8.800 10.607 25.943 1.00 88.38 91 VAL A C 1
ATOM 678 O O . VAL A 1 91 ? -9.545 10.469 24.980 1.00 88.38 91 VAL A O 1
ATOM 681 N N . VAL A 1 92 ? -7.729 11.405 25.923 1.00 87.94 92 VAL A N 1
ATOM 682 C CA . VAL A 1 92 ? -7.395 12.269 24.781 1.00 87.94 92 VAL A CA 1
ATOM 683 C C . VAL A 1 92 ? -7.116 11.439 23.523 1.00 87.94 92 VAL A C 1
ATOM 685 O O . VAL A 1 92 ? -7.462 11.846 22.418 1.00 87.94 92 VAL A O 1
ATOM 688 N N . LEU A 1 93 ? -6.493 10.263 23.664 1.00 88.81 93 LEU A N 1
ATOM 689 C CA . LEU A 1 93 ? -6.291 9.361 22.529 1.00 88.81 93 LEU A CA 1
ATOM 690 C C . LEU A 1 93 ? -7.626 8.847 21.979 1.00 88.81 93 LEU A C 1
ATOM 692 O O . LEU A 1 93 ? -7.820 8.889 20.769 1.00 88.81 93 LEU A O 1
ATOM 696 N N . THR A 1 94 ? -8.529 8.375 22.838 1.00 88.25 94 THR A N 1
ATOM 697 C CA . THR A 1 94 ? -9.839 7.864 22.417 1.00 88.25 94 THR A CA 1
ATOM 698 C C . THR A 1 94 ? -10.663 8.944 21.720 1.00 88.25 94 THR A C 1
ATOM 700 O O . THR A 1 94 ? -11.263 8.664 20.688 1.00 88.25 94 THR A O 1
ATOM 703 N N . GLU A 1 95 ? -10.649 10.181 22.223 1.00 90.38 95 GLU A N 1
ATOM 704 C CA . GLU A 1 95 ? -11.319 11.317 21.573 1.00 90.38 95 GLU A CA 1
ATOM 705 C C . GLU A 1 95 ? -10.798 11.537 20.146 1.00 90.38 95 GLU A C 1
ATOM 707 O O . GLU A 1 95 ? -11.586 11.569 19.204 1.00 90.38 95 GLU A O 1
ATOM 712 N N . ARG A 1 96 ? -9.472 11.572 19.966 1.00 90.06 96 ARG A N 1
ATOM 713 C CA . ARG A 1 96 ? -8.843 11.745 18.644 1.00 90.06 96 ARG A CA 1
ATOM 714 C C . ARG A 1 96 ? -9.102 10.576 17.697 1.00 90.06 96 ARG A C 1
ATOM 716 O O . ARG A 1 96 ? -9.230 10.772 16.495 1.00 90.06 96 ARG A O 1
ATOM 723 N N . VAL A 1 97 ? -9.148 9.353 18.225 1.00 88.75 97 VAL A N 1
ATOM 724 C CA . VAL A 1 97 ? -9.495 8.164 17.435 1.00 88.75 97 VAL A CA 1
ATOM 725 C C . VAL A 1 97 ? -10.946 8.248 16.970 1.00 88.75 97 VAL A C 1
ATOM 727 O O . VAL A 1 97 ? -11.217 7.988 15.804 1.00 88.75 97 VAL A O 1
ATOM 730 N N . ASN A 1 98 ? -11.869 8.650 17.843 1.00 88.88 98 ASN A N 1
ATOM 731 C CA . ASN A 1 98 ? -13.278 8.803 17.484 1.00 88.88 98 ASN A CA 1
ATOM 732 C C . ASN A 1 98 ? -13.492 9.891 16.427 1.00 88.88 98 ASN A C 1
ATOM 734 O O . ASN A 1 98 ? -14.278 9.676 15.507 1.00 88.88 98 ASN A O 1
ATOM 738 N N . GLU A 1 99 ? -12.781 11.015 16.539 1.00 90.12 99 GLU A N 1
ATOM 739 C CA . GLU A 1 99 ? -12.786 12.090 15.540 1.00 90.12 99 GLU A CA 1
ATOM 740 C C . GLU A 1 99 ? -12.286 11.580 14.180 1.00 90.12 99 GLU A C 1
ATOM 742 O O . GLU A 1 99 ? -12.997 11.690 13.185 1.00 90.12 99 GLU A O 1
ATOM 747 N N . ALA A 1 100 ? -11.141 10.891 14.152 1.00 87.44 100 ALA A N 1
ATOM 748 C CA . ALA A 1 100 ? -10.609 10.305 12.923 1.00 87.44 100 ALA A CA 1
ATOM 749 C C . ALA A 1 100 ? -11.550 9.256 12.302 1.00 87.44 100 ALA A C 1
ATOM 751 O O . ALA A 1 100 ? -11.664 9.174 11.082 1.00 87.44 100 ALA A O 1
ATOM 752 N N . ILE A 1 101 ? -12.239 8.444 13.115 1.00 87.94 101 ILE A N 1
ATOM 753 C CA . ILE A 1 101 ? -13.219 7.488 12.580 1.00 87.94 101 ILE A CA 1
ATOM 754 C C . ILE A 1 101 ? -14.444 8.218 12.015 1.00 87.94 101 ILE A C 1
ATOM 756 O O . ILE A 1 101 ? -14.957 7.794 10.984 1.00 87.94 101 ILE A O 1
ATOM 760 N N . ALA A 1 102 ? -14.904 9.301 12.647 1.00 88.00 102 ALA A N 1
ATOM 761 C CA . ALA A 1 102 ? -16.021 10.093 12.130 1.00 88.00 102 ALA A CA 1
ATOM 762 C C . ALA A 1 102 ? -15.689 10.724 10.767 1.00 88.00 102 ALA A C 1
ATOM 764 O O . ALA A 1 102 ? -16.502 10.654 9.852 1.00 88.00 102 ALA A O 1
ATOM 765 N N . GLU A 1 103 ? -14.473 11.250 10.596 1.00 87.38 103 GLU A N 1
ATOM 766 C CA . GLU A 1 103 ? -13.995 11.738 9.293 1.00 87.38 103 GLU A CA 1
ATOM 767 C C . GLU A 1 103 ? -13.917 10.612 8.250 1.00 87.38 103 GLU A C 1
ATOM 769 O O . GLU A 1 103 ? -14.257 10.796 7.080 1.00 87.38 103 GLU A O 1
ATOM 774 N N . LEU A 1 104 ? -13.496 9.412 8.664 1.00 85.50 104 LEU A N 1
ATOM 775 C CA . LEU A 1 104 ? -13.436 8.259 7.769 1.00 85.50 104 LEU A CA 1
ATOM 776 C C . LEU A 1 104 ? -14.827 7.809 7.318 1.00 85.50 104 LEU A C 1
ATOM 778 O O . LEU A 1 104 ? -14.973 7.486 6.142 1.00 85.50 104 LEU A O 1
ATOM 782 N N . GLU A 1 105 ? -15.838 7.826 8.194 1.00 84.00 105 GLU A N 1
ATOM 783 C CA . GLU A 1 105 ? -17.224 7.458 7.855 1.00 84.00 105 GLU A CA 1
ATOM 784 C C . GLU A 1 105 ? -17.769 8.248 6.651 1.00 84.00 105 GLU A C 1
ATOM 786 O O . GLU A 1 105 ? -18.514 7.682 5.853 1.00 84.00 105 GLU A O 1
ATOM 791 N N . GLU A 1 106 ? -17.347 9.502 6.454 1.00 83.44 106 GLU A N 1
ATOM 792 C CA . GLU A 1 106 ? -17.758 10.327 5.305 1.00 83.44 106 GLU A CA 1
ATOM 793 C C . GLU A 1 106 ? -17.110 9.906 3.974 1.00 83.44 106 GLU A C 1
ATOM 795 O O . GLU A 1 106 ? -17.667 10.146 2.902 1.00 83.44 106 GLU A O 1
ATOM 800 N N . SER A 1 107 ? -15.935 9.276 4.027 1.00 83.88 107 SER A N 1
ATOM 801 C CA . SER A 1 107 ? -15.135 8.892 2.850 1.00 83.88 107 SER A CA 1
ATOM 802 C C . SER A 1 107 ? -15.195 7.398 2.519 1.00 83.88 107 SER A C 1
ATOM 804 O O . SER A 1 107 ? -14.596 6.947 1.537 1.00 83.88 107 SER A O 1
ATOM 806 N N . VAL A 1 108 ? -15.911 6.619 3.330 1.00 83.38 108 VAL A N 1
ATOM 807 C CA . VAL A 1 108 ? -16.020 5.171 3.168 1.00 83.38 108 VAL A CA 1
ATOM 808 C C . VAL A 1 108 ? -16.892 4.826 1.947 1.00 83.38 108 VAL A C 1
ATOM 810 O O . VAL A 1 108 ? -17.983 5.377 1.794 1.00 83.38 108 VAL A O 1
ATOM 813 N N . PRO A 1 109 ? -16.449 3.902 1.070 1.00 83.50 109 PRO A N 1
ATOM 814 C CA . PRO A 1 109 ? -17.224 3.473 -0.092 1.00 83.50 109 PRO A CA 1
ATOM 815 C C . PRO A 1 109 ? -18.577 2.848 0.269 1.00 83.50 109 PRO A C 1
ATOM 817 O O . PRO A 1 109 ? -18.735 2.208 1.311 1.00 83.50 109 PRO A O 1
ATOM 820 N N . GLU A 1 110 ? -19.537 2.955 -0.650 1.00 81.25 110 GLU A N 1
ATOM 821 C CA . GLU A 1 110 ? -20.863 2.354 -0.499 1.00 81.25 110 GLU A CA 1
ATOM 822 C C . GLU A 1 110 ? -20.761 0.836 -0.238 1.00 81.25 110 GLU A C 1
ATOM 824 O O . GLU A 1 110 ? -20.100 0.099 -0.971 1.00 81.25 110 GLU A O 1
ATOM 829 N N . GLY A 1 111 ? -21.406 0.367 0.837 1.00 79.69 111 GLY A N 1
ATOM 830 C CA . GLY A 1 111 ? -21.406 -1.042 1.251 1.00 79.69 111 GLY A CA 1
ATOM 831 C C . GLY A 1 111 ? -20.378 -1.422 2.325 1.00 79.69 111 GLY A C 1
ATOM 832 O O . GLY A 1 111 ? -20.413 -2.556 2.807 1.00 79.69 111 GLY A O 1
ATOM 833 N N . MET A 1 112 ? -19.508 -0.502 2.749 1.00 81.50 112 MET A N 1
ATOM 834 C CA . MET A 1 112 ? -18.598 -0.704 3.880 1.00 81.50 112 MET A CA 1
ATOM 835 C C . MET A 1 112 ? -19.152 -0.030 5.148 1.00 81.50 112 MET A C 1
ATOM 837 O O . MET A 1 112 ? -19.739 1.047 5.098 1.00 81.50 112 MET A O 1
ATOM 841 N N . ARG A 1 113 ? -18.996 -0.694 6.299 1.00 82.56 113 ARG A N 1
ATOM 842 C CA . ARG A 1 113 ? -19.451 -0.205 7.606 1.00 82.56 113 ARG A CA 1
ATOM 843 C C . ARG A 1 113 ? -18.319 -0.334 8.616 1.00 82.56 113 ARG A C 1
ATOM 845 O O . ARG A 1 113 ? -17.698 -1.390 8.715 1.00 82.56 113 ARG A O 1
ATOM 852 N N . LEU A 1 114 ? -18.068 0.743 9.350 1.00 82.94 114 LEU A N 1
ATOM 853 C CA . LEU A 1 114 ? -17.127 0.763 10.464 1.00 82.94 114 LEU A CA 1
ATOM 854 C C . LEU A 1 114 ? -17.835 0.244 11.720 1.00 82.94 114 LEU A C 1
ATOM 856 O O . LEU A 1 114 ? -18.879 0.767 12.103 1.00 82.94 114 LEU A O 1
ATOM 860 N N . GLU A 1 115 ? -17.276 -0.789 12.347 1.00 79.62 115 GLU A N 1
ATOM 861 C CA . GLU A 1 115 ? -17.714 -1.275 13.660 1.00 79.62 115 GLU A CA 1
ATOM 862 C C . GLU A 1 115 ? -16.726 -0.779 14.723 1.00 79.62 115 GLU A C 1
ATOM 864 O O . GLU A 1 115 ? -15.512 -0.948 14.582 1.00 79.62 115 GLU A O 1
ATOM 869 N N . LYS A 1 116 ? -17.257 -0.134 15.766 1.00 70.75 116 LYS A N 1
ATOM 870 C CA . LYS A 1 116 ? -16.516 0.382 16.924 1.00 70.75 116 LYS A CA 1
ATOM 871 C C . LYS A 1 116 ? -16.850 -0.519 18.117 1.00 70.75 116 LYS A C 1
ATOM 873 O O . LYS A 1 116 ? -17.817 -0.238 18.819 1.00 70.75 116 LYS A O 1
ATOM 878 N N . ASP A 1 117 ? -16.109 -1.610 18.286 1.00 60.56 117 ASP A N 1
ATOM 879 C CA . ASP A 1 117 ? -16.151 -2.449 19.499 1.00 60.56 117 ASP A CA 1
ATOM 880 C C . ASP A 1 117 ? -15.083 -2.009 20.515 1.00 60.56 117 ASP A C 1
ATOM 882 O O . ASP A 1 117 ? -13.968 -1.627 20.081 1.00 60.56 117 ASP A O 1
#

Secondary structure (DSSP, 8-state):
-HHHHHGGG---EEEEEEETTEEEEEE------SHHHHHT-EEEEETTEEEEHHHH-----PPP--S---EETTEE----PPPPPTT--HHHHHHHHHHHHHHHHHHPPTT------

Solvent-accessible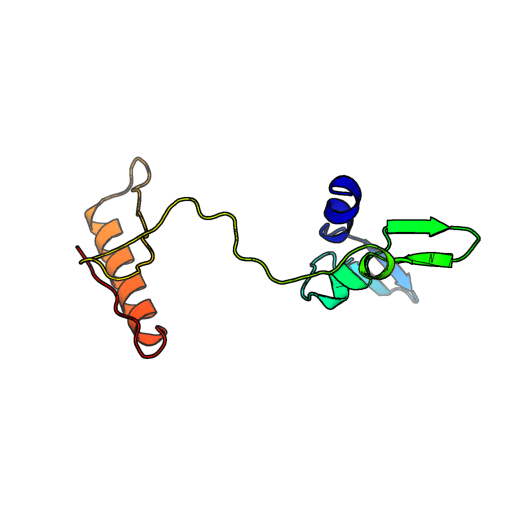 surface area (backbone atoms only — not comparable to full-atom values): 7849 Å² total; per-residue (Å²): 110,70,79,63,54,55,65,53,54,46,69,44,82,62,51,68,49,80,53,96,94,42,77,42,80,36,72,44,84,12,73,72,87,47,74,65,53,54,35,67,32,72,76,48,78,54,97,93,37,80,39,33,36,53,79,79,46,85,87,73,96,69,81,74,85,74,94,67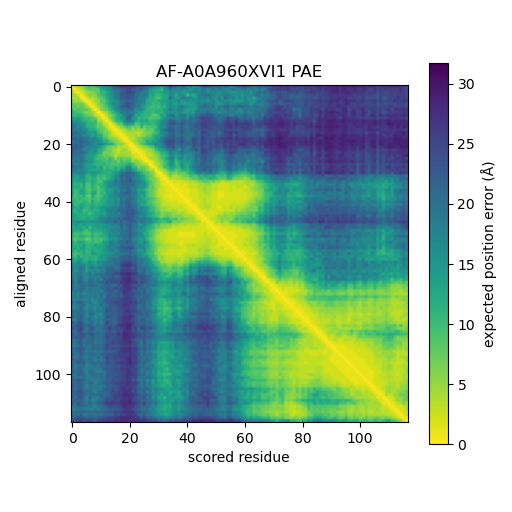,89,43,62,56,95,90,35,88,40,87,82,82,86,87,79,84,60,87,96,60,60,65,67,66,48,52,52,54,51,52,51,54,49,56,60,43,64,77,71,55,60,93,94,66,80,90,81,90,128

Radius of gyration: 23.26 Å; Cα contacts (8 Å, |Δi|>4): 92; chains: 1; bounding box: 46×46×56 Å